Protein AF-A0A660Q724-F1 (afdb_monomer_lite)

pLDDT: mean 81.76, std 18.63, range [44.97, 98.56]

Radius of gyration: 18.93 Å; chains: 1; bounding box: 55×28×43 Å

Foldseek 3Di:
DDDDPDPDDDDPPPDDDDDDVVVVVQVVVCLVVLCDDPNDRNDHSVCSVVVPDDPDDPPDDDPDPDDD

Sequence (68 aa):
MVEPPGTRFRYNTGWGLWMQPRDMARFGQMYLEGGMWKGKQVVPEEWVRISTANHADAYQHYYNGYQW

Structure (mmCIF, N/CA/C/O backbone):
data_AF-A0A660Q724-F1
#
_entry.id   AF-A0A660Q724-F1
#
loop_
_atom_site.group_PDB
_atom_site.id
_atom_site.type_symbol
_atom_site.label_atom_id
_atom_site.label_alt_id
_atom_site.label_comp_id
_atom_site.label_asym_id
_atom_site.label_entity_id
_atom_site.label_seq_id
_atom_site.pdbx_PDB_ins_code
_atom_site.Cartn_x
_atom_site.Cartn_y
_atom_site.Cartn_z
_atom_site.occupancy
_atom_site.B_iso_or_equiv
_atom_site.auth_seq_id
_atom_site.auth_comp_id
_atom_site.auth_asym_id
_atom_site.auth_atom_id
_atom_site.pdbx_PDB_model_num
ATOM 1 N N . MET A 1 1 ? 42.591 11.031 18.956 1.00 44.97 1 MET A N 1
ATOM 2 C CA . MET A 1 1 ? 41.198 11.472 18.741 1.00 44.97 1 MET A CA 1
ATOM 3 C C . MET A 1 1 ? 40.321 10.239 18.846 1.00 44.97 1 MET A C 1
ATOM 5 O O . MET A 1 1 ? 40.557 9.303 18.100 1.00 44.97 1 MET A O 1
ATOM 9 N N . VAL A 1 2 ? 39.443 10.184 19.847 1.00 50.72 2 VAL A N 1
ATOM 10 C CA . VAL A 1 2 ? 38.572 9.031 20.136 1.00 50.72 2 VAL A CA 1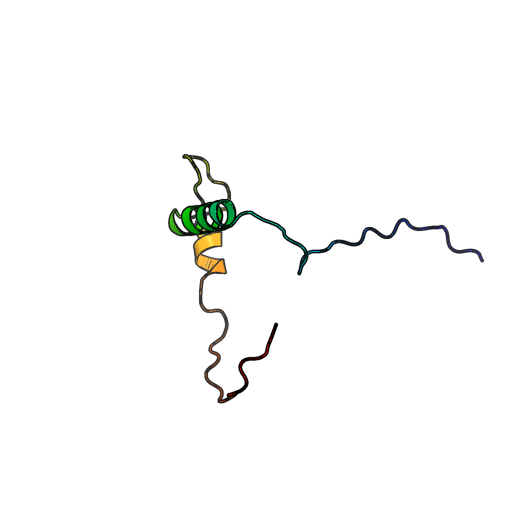
ATOM 11 C C . VAL A 1 2 ? 37.188 9.373 19.590 1.00 50.72 2 VAL A C 1
ATOM 13 O O . VAL A 1 2 ? 36.642 10.410 19.960 1.00 50.72 2 VAL A O 1
ATOM 16 N N . GLU A 1 3 ? 36.651 8.563 18.678 1.00 57.03 3 GLU A N 1
ATOM 17 C CA . GLU A 1 3 ? 35.286 8.748 18.168 1.00 57.03 3 GLU A CA 1
ATOM 18 C C . GLU A 1 3 ? 34.253 8.479 19.283 1.00 57.03 3 GLU A C 1
ATOM 20 O O . GLU A 1 3 ? 34.427 7.532 20.057 1.00 57.03 3 GLU A O 1
ATOM 25 N N . PRO A 1 4 ? 33.179 9.282 19.403 1.00 63.03 4 PRO A N 1
ATOM 26 C CA . PRO A 1 4 ? 32.131 9.036 20.387 1.00 63.03 4 PRO A CA 1
ATOM 27 C C . PRO A 1 4 ? 31.283 7.814 19.979 1.00 63.03 4 PRO A C 1
ATOM 29 O O . PRO A 1 4 ? 31.066 7.593 18.785 1.00 63.03 4 PRO A O 1
ATOM 32 N N . PRO A 1 5 ? 30.756 7.022 20.935 1.00 54.56 5 PRO A N 1
ATOM 33 C CA . PRO A 1 5 ? 29.944 5.850 20.626 1.00 54.56 5 PRO A CA 1
ATOM 34 C C . PRO A 1 5 ? 28.570 6.285 20.097 1.00 54.56 5 PRO A C 1
ATOM 36 O O . PRO A 1 5 ? 27.618 6.482 20.848 1.00 54.56 5 PRO A O 1
ATOM 39 N N . GLY A 1 6 ? 28.470 6.460 18.780 1.00 58.66 6 GLY A N 1
ATOM 40 C CA . GLY A 1 6 ? 27.211 6.711 18.091 1.00 58.66 6 GLY A CA 1
ATOM 41 C C . GLY A 1 6 ? 26.348 5.452 18.089 1.00 58.66 6 GLY A C 1
ATOM 42 O O . GLY A 1 6 ? 26.706 4.436 17.491 1.00 58.66 6 GLY A O 1
ATOM 43 N N . THR A 1 7 ? 25.195 5.508 18.751 1.00 63.19 7 THR A N 1
ATOM 44 C CA . THR A 1 7 ? 24.172 4.460 18.703 1.00 63.19 7 THR A CA 1
ATOM 45 C C . THR A 1 7 ? 23.706 4.274 17.258 1.00 63.19 7 THR A C 1
ATOM 47 O O . THR A 1 7 ? 22.947 5.074 16.714 1.00 63.19 7 THR A O 1
ATOM 50 N N . ARG A 1 8 ? 24.193 3.224 16.596 1.00 65.06 8 ARG A N 1
ATOM 51 C CA . ARG A 1 8 ? 23.851 2.921 15.205 1.00 65.06 8 ARG A CA 1
ATOM 52 C C . ARG A 1 8 ? 22.469 2.262 15.161 1.00 65.06 8 ARG A C 1
ATOM 54 O O . ARG A 1 8 ? 22.362 1.049 15.328 1.00 65.06 8 ARG A O 1
ATOM 61 N N . PHE A 1 9 ? 21.414 3.046 14.938 1.00 66.75 9 PHE A N 1
ATOM 62 C CA . PHE A 1 9 ? 20.0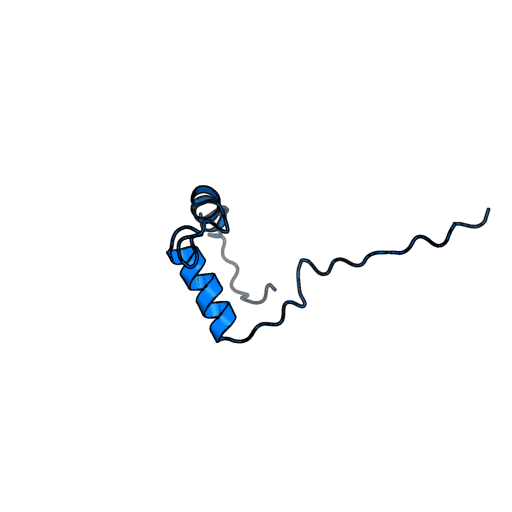89 2.500 14.633 1.00 66.75 9 PHE A CA 1
ATOM 63 C C . PHE A 1 9 ? 20.163 1.729 13.310 1.00 66.75 9 PHE A C 1
ATOM 65 O O . PHE A 1 9 ? 20.410 2.301 12.249 1.00 66.75 9 PHE A O 1
ATOM 72 N N . ARG A 1 10 ? 20.006 0.405 13.376 1.00 66.50 10 ARG A N 1
ATOM 73 C CA . ARG A 1 10 ? 19.841 -0.437 12.189 1.00 66.50 10 ARG A CA 1
ATOM 74 C C . ARG A 1 10 ? 18.356 -0.459 11.845 1.00 66.50 10 ARG A C 1
ATOM 76 O O . ARG A 1 10 ? 17.572 -1.062 12.570 1.00 66.50 10 ARG A O 1
ATOM 83 N N . TYR A 1 11 ? 17.978 0.214 10.764 1.00 68.94 11 TYR A N 1
ATOM 84 C CA . TYR A 1 11 ? 16.630 0.127 10.210 1.00 68.94 11 TYR A CA 1
ATOM 85 C C . TYR A 1 11 ? 16.572 -1.055 9.241 1.00 68.94 11 TYR A C 1
ATOM 87 O O . TYR A 1 11 ? 17.276 -1.068 8.233 1.00 68.94 11 TYR A O 1
ATOM 95 N N . ASN A 1 12 ? 15.742 -2.049 9.544 1.00 70.06 12 ASN A N 1
ATOM 96 C CA . ASN A 1 12 ? 15.473 -3.158 8.632 1.00 70.06 12 ASN A CA 1
ATOM 97 C C . ASN A 1 12 ? 14.271 -2.778 7.755 1.00 70.06 12 ASN A C 1
ATOM 99 O O . ASN A 1 12 ? 13.131 -3.061 8.106 1.00 70.06 12 ASN A O 1
ATOM 103 N N . THR A 1 13 ? 14.516 -2.060 6.654 1.00 78.19 13 THR A N 1
ATOM 104 C CA . THR A 1 13 ? 13.457 -1.578 5.741 1.00 78.19 13 THR A CA 1
ATOM 105 C C . THR A 1 13 ? 13.213 -2.493 4.541 1.00 78.19 13 THR A C 1
ATOM 107 O O . THR A 1 13 ? 12.169 -2.383 3.911 1.00 78.19 13 THR A O 1
ATOM 110 N N . GLY A 1 14 ? 14.148 -3.395 4.226 1.00 81.62 14 GLY A N 1
ATOM 111 C CA . GLY A 1 14 ? 14.034 -4.329 3.096 1.00 81.62 14 GLY A CA 1
ATOM 112 C C . GLY A 1 14 ? 13.676 -5.770 3.473 1.00 81.62 14 GLY A C 1
ATOM 113 O O . GLY A 1 14 ? 13.407 -6.575 2.592 1.00 81.62 14 GLY A O 1
ATOM 114 N N . TRP A 1 15 ? 13.703 -6.129 4.760 1.00 81.50 15 TRP A N 1
ATOM 115 C CA . TRP A 1 15 ? 13.490 -7.504 5.229 1.00 81.50 15 TRP A CA 1
ATOM 116 C C . TRP A 1 15 ? 13.109 -7.537 6.717 1.00 81.50 15 TRP A C 1
ATOM 118 O O . TRP A 1 15 ? 13.258 -6.544 7.425 1.00 81.50 15 TRP A O 1
ATOM 128 N N . GLY A 1 16 ? 12.636 -8.690 7.208 1.00 86.38 16 GLY A N 1
ATOM 129 C CA . GLY A 1 16 ? 12.359 -8.911 8.636 1.00 86.38 16 GLY A CA 1
ATOM 130 C C . GLY A 1 16 ? 10.931 -8.592 9.093 1.00 86.38 16 GLY A C 1
ATOM 131 O O . GLY A 1 16 ? 10.645 -8.689 10.285 1.00 86.38 16 GLY A O 1
ATOM 132 N N . LEU A 1 17 ? 10.025 -8.259 8.169 1.00 88.25 17 LEU A N 1
ATOM 133 C CA . LEU A 1 17 ? 8.598 -8.129 8.458 1.00 88.25 17 LEU A CA 1
ATOM 134 C C . LEU A 1 17 ? 7.979 -9.514 8.713 1.00 88.25 17 LEU A C 1
ATOM 136 O O . LEU A 1 17 ? 7.989 -10.374 7.835 1.00 88.25 17 LEU A O 1
ATOM 140 N N . TRP A 1 18 ? 7.417 -9.711 9.906 1.00 90.94 18 TRP A N 1
ATOM 141 C CA . TRP A 1 18 ? 6.697 -10.927 10.294 1.00 90.94 18 TRP A CA 1
ATOM 142 C C . TRP A 1 18 ? 5.215 -10.622 10.501 1.00 90.94 18 TRP A C 1
ATOM 144 O O . TRP A 1 18 ? 4.866 -9.749 11.291 1.00 90.94 18 TRP A O 1
ATOM 154 N N . MET A 1 19 ? 4.341 -11.347 9.800 1.00 93.31 19 MET A N 1
ATOM 155 C CA . MET A 1 19 ? 2.886 -11.170 9.861 1.00 93.31 19 MET A CA 1
ATOM 156 C C . MET A 1 19 ? 2.174 -12.514 9.704 1.00 93.31 19 MET A C 1
ATOM 158 O O . MET A 1 19 ? 2.672 -13.408 9.017 1.00 93.31 19 MET A O 1
ATOM 162 N N . GLN A 1 20 ? 0.987 -12.659 10.301 1.00 97.38 20 GLN A N 1
ATOM 163 C CA . GLN A 1 20 ? 0.140 -13.814 10.005 1.00 97.38 20 GLN A CA 1
ATOM 164 C C . GLN A 1 20 ? -0.405 -13.707 8.570 1.00 97.38 20 GLN A C 1
ATOM 166 O O . GLN A 1 20 ? -0.661 -12.595 8.099 1.00 97.38 20 GLN A O 1
ATOM 171 N N . PRO A 1 21 ? -0.701 -14.829 7.884 1.00 97.50 21 PRO A N 1
ATOM 172 C CA . PRO A 1 21 ? -1.281 -14.792 6.537 1.00 97.50 21 PRO A CA 1
ATOM 173 C C . PRO A 1 21 ? -2.567 -13.958 6.446 1.00 97.50 21 PRO A C 1
ATOM 175 O O . PRO A 1 21 ? -2.829 -13.292 5.449 1.00 97.50 21 PRO A O 1
ATOM 178 N N . ARG A 1 22 ? -3.364 -13.944 7.521 1.00 97.69 22 ARG A N 1
ATOM 179 C CA . ARG A 1 22 ? -4.587 -13.135 7.603 1.00 97.69 22 ARG A CA 1
ATOM 180 C C . ARG A 1 22 ? -4.288 -11.636 7.599 1.00 97.69 22 ARG A C 1
ATOM 182 O O . ARG A 1 22 ? -5.070 -10.877 7.042 1.00 97.69 22 ARG A O 1
ATOM 189 N N . ASP A 1 23 ? -3.179 -11.209 8.192 1.00 96.88 23 ASP A N 1
ATO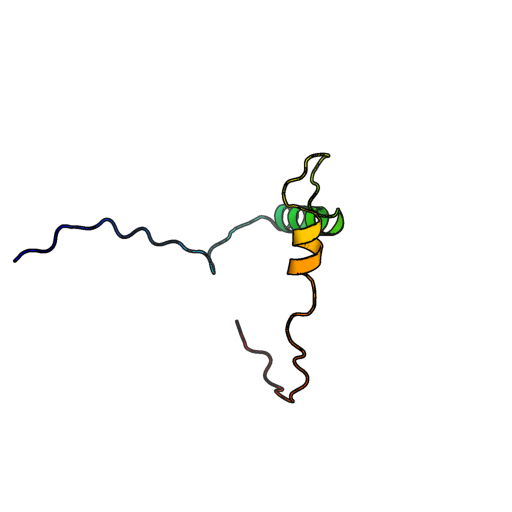M 190 C CA . ASP A 1 23 ? -2.779 -9.801 8.204 1.00 96.88 23 ASP A CA 1
ATOM 191 C C . ASP A 1 23 ? -2.237 -9.368 6.840 1.00 96.88 23 ASP A C 1
ATOM 193 O O . ASP A 1 23 ? -2.592 -8.292 6.363 1.00 96.88 23 ASP A O 1
ATOM 197 N N . MET A 1 24 ? -1.497 -10.246 6.151 1.00 96.31 24 MET A N 1
ATOM 198 C CA . MET A 1 24 ? -1.128 -10.035 4.744 1.00 96.31 24 MET A CA 1
ATOM 199 C C . MET A 1 24 ? -2.367 -9.875 3.854 1.00 96.31 24 MET A C 1
ATOM 201 O O . MET A 1 24 ? -2.422 -8.965 3.029 1.00 96.31 24 MET A O 1
ATOM 205 N N . ALA A 1 25 ? -3.394 -10.704 4.059 1.00 97.06 25 ALA A N 1
ATOM 206 C CA . ALA A 1 25 ? -4.646 -10.589 3.316 1.00 97.06 25 ALA A CA 1
ATOM 207 C C . ALA A 1 25 ? -5.370 -9.259 3.590 1.00 97.06 25 ALA A C 1
ATOM 209 O O . ALA A 1 25 ? -5.895 -8.651 2.663 1.00 97.06 25 ALA A O 1
ATOM 210 N N . ARG A 1 26 ? -5.362 -8.764 4.836 1.00 97.12 26 ARG A N 1
ATOM 211 C CA . ARG A 1 26 ? -5.923 -7.441 5.176 1.00 97.12 26 ARG A CA 1
ATOM 212 C C . ARG A 1 26 ? -5.165 -6.304 4.497 1.00 97.12 26 ARG A C 1
ATOM 214 O O . ARG A 1 26 ? -5.795 -5.367 4.022 1.00 97.12 26 ARG A O 1
ATOM 221 N N . PHE A 1 27 ? -3.836 -6.393 4.434 1.00 96.56 27 PHE A N 1
ATOM 222 C CA . PHE A 1 27 ? -3.013 -5.424 3.710 1.00 96.56 27 PHE A CA 1
ATOM 223 C C . PHE A 1 27 ? -3.367 -5.398 2.218 1.00 96.56 27 PHE A C 1
ATOM 225 O O . PHE A 1 27 ? -3.624 -4.328 1.671 1.00 96.56 27 PHE A O 1
ATOM 232 N N . GLY A 1 28 ? -3.463 -6.572 1.586 1.00 96.50 28 GLY A N 1
ATOM 233 C CA . GLY A 1 28 ? -3.899 -6.689 0.193 1.00 96.50 28 GLY A CA 1
ATOM 234 C C . GLY A 1 28 ? -5.304 -6.125 -0.026 1.00 96.50 28 GLY A C 1
ATOM 235 O O . GLY A 1 28 ? -5.507 -5.334 -0.941 1.00 96.50 28 GLY A O 1
ATOM 236 N N . GLN A 1 29 ? -6.252 -6.452 0.856 1.00 98.25 29 GLN A N 1
ATOM 237 C CA . GLN A 1 29 ? -7.616 -5.925 0.792 1.00 98.25 29 GLN A CA 1
ATOM 238 C C . GLN A 1 29 ? -7.648 -4.396 0.901 1.00 98.25 29 GLN A C 1
ATOM 240 O O . GLN A 1 29 ? -8.340 -3.755 0.122 1.00 98.25 29 GLN A O 1
ATOM 245 N N . MET A 1 30 ? -6.864 -3.797 1.802 1.00 98.25 30 MET A N 1
ATOM 246 C CA . MET A 1 30 ? -6.763 -2.337 1.892 1.00 98.25 30 MET A CA 1
ATOM 247 C C . MET A 1 30 ? -6.208 -1.727 0.594 1.00 98.25 30 MET A C 1
ATOM 249 O O . MET A 1 30 ? -6.699 -0.691 0.155 1.00 98.25 30 MET A O 1
ATOM 253 N N . TYR A 1 31 ? -5.227 -2.362 -0.060 1.00 98.12 31 TYR A N 1
ATOM 254 C CA . TYR A 1 31 ? -4.754 -1.918 -1.379 1.00 98.12 31 TYR A CA 1
ATOM 255 C C . TYR A 1 31 ? -5.853 -2.012 -2.450 1.00 98.12 31 TYR A C 1
ATOM 257 O O . TYR A 1 31 ? -6.007 -1.086 -3.240 1.00 98.12 31 TYR A O 1
ATOM 265 N N . LEU A 1 32 ? -6.653 -3.084 -2.453 1.00 97.50 32 LEU A N 1
ATOM 266 C CA . LEU A 1 32 ? -7.796 -3.232 -3.366 1.00 97.50 32 LEU A CA 1
ATOM 267 C C . LEU A 1 32 ? -8.905 -2.202 -3.099 1.00 97.50 32 LEU A C 1
ATOM 269 O O . LEU A 1 32 ? -9.590 -1.783 -4.026 1.00 97.50 32 LEU A O 1
ATOM 273 N N . GLU A 1 33 ? -9.053 -1.764 -1.850 1.00 98.31 33 GLU A N 1
ATOM 274 C CA . GLU A 1 33 ? -9.987 -0.716 -1.421 1.00 98.31 33 GLU A CA 1
ATOM 275 C C . GLU A 1 33 ? -9.391 0.703 -1.536 1.00 98.31 33 GLU A C 1
ATOM 277 O O . GLU A 1 33 ? -9.800 1.616 -0.819 1.00 98.31 33 GLU A O 1
ATOM 282 N N . GLY A 1 34 ? -8.394 0.919 -2.402 1.00 98.06 34 GLY A N 1
ATOM 283 C CA . GLY A 1 34 ? -7.836 2.257 -2.645 1.00 98.06 34 GLY A CA 1
ATOM 284 C C . GLY A 1 34 ? -7.128 2.863 -1.427 1.00 98.06 34 GLY A C 1
ATOM 285 O O . GLY A 1 34 ? -7.099 4.079 -1.252 1.00 98.06 34 GLY A O 1
ATOM 286 N N . GLY A 1 35 ? -6.573 2.024 -0.550 1.00 98.19 35 GLY A N 1
ATOM 287 C CA . GLY A 1 35 ? -5.855 2.446 0.656 1.00 98.19 35 GLY A CA 1
ATOM 288 C C . GLY A 1 35 ? -6.756 2.693 1.870 1.00 98.19 35 GLY A C 1
ATOM 289 O O . GLY A 1 35 ? -6.279 3.172 2.908 1.00 98.19 35 GLY A O 1
ATOM 290 N N . MET A 1 36 ? -8.043 2.355 1.765 1.00 98.44 36 MET A N 1
ATOM 291 C CA . MET A 1 36 ? -8.994 2.385 2.870 1.00 98.44 36 MET A CA 1
ATOM 292 C C . MET A 1 36 ? -8.949 1.084 3.668 1.00 98.44 36 MET A C 1
ATOM 294 O O . MET A 1 36 ? -8.851 -0.011 3.129 1.00 98.44 36 MET A O 1
ATOM 298 N N . TRP A 1 37 ? -9.058 1.198 4.988 1.00 97.62 37 TRP A N 1
ATOM 299 C CA . TRP A 1 37 ? -9.289 0.056 5.862 1.00 97.62 37 TRP A CA 1
ATOM 300 C C . TRP A 1 37 ? -10.337 0.416 6.900 1.00 97.62 37 TRP A C 1
ATOM 302 O O . TRP A 1 37 ? -10.169 1.378 7.654 1.00 97.62 37 TRP A O 1
ATOM 312 N N . LYS A 1 38 ? -11.423 -0.363 6.958 1.00 97.06 38 LYS A N 1
ATOM 313 C CA . LYS A 1 38 ? -12.528 -0.156 7.914 1.00 97.06 38 LYS A CA 1
ATOM 314 C C . LYS A 1 38 ? -13.042 1.294 7.932 1.00 97.06 38 LYS A C 1
ATOM 316 O O . LYS A 1 38 ? -13.279 1.860 8.996 1.00 97.06 38 LYS A O 1
ATOM 321 N N . GLY A 1 39 ? -13.174 1.906 6.754 1.00 96.81 39 GLY A N 1
ATOM 322 C CA . GLY A 1 39 ? -13.675 3.277 6.607 1.00 96.81 39 GLY A CA 1
ATOM 323 C C 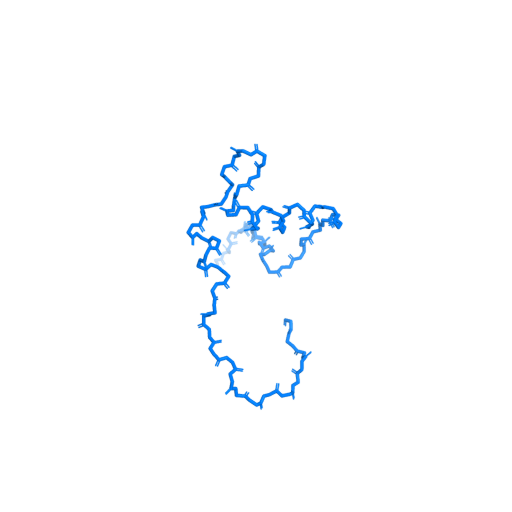. GLY A 1 39 ? -12.669 4.384 6.944 1.00 96.81 39 GLY A C 1
ATOM 324 O O . GLY A 1 39 ? -13.050 5.551 6.952 1.00 96.81 39 GLY A O 1
ATOM 325 N N . LYS A 1 40 ? -11.396 4.056 7.202 1.00 98.12 40 LYS A N 1
ATOM 326 C CA . LYS A 1 40 ? -10.325 5.034 7.425 1.00 98.12 40 LYS A CA 1
ATOM 327 C C . LYS A 1 40 ? -9.294 4.977 6.301 1.00 98.12 40 LYS A C 1
ATOM 329 O O . LYS A 1 40 ? -8.799 3.897 5.989 1.00 98.12 40 LYS A O 1
ATOM 334 N N . GLN A 1 41 ? -8.905 6.139 5.776 1.00 98.19 41 GLN A N 1
ATOM 335 C CA . GLN A 1 41 ? -7.796 6.238 4.825 1.00 98.19 41 GLN A CA 1
ATOM 336 C C . GLN A 1 41 ? -6.484 5.991 5.567 1.00 98.19 41 GLN A C 1
ATOM 338 O O . GLN A 1 41 ? -6.097 6.774 6.438 1.00 98.19 41 GLN A O 1
ATOM 343 N N . VAL A 1 42 ? -5.821 4.880 5.254 1.00 98.25 42 VAL A N 1
ATOM 344 C CA . VAL A 1 42 ? -4.516 4.533 5.836 1.00 98.25 42 VAL A CA 1
ATOM 345 C C . VAL A 1 42 ? -3.394 5.020 4.929 1.00 98.25 42 VAL A C 1
ATOM 347 O O . VAL A 1 42 ? -2.403 5.564 5.411 1.00 98.25 42 VAL A O 1
ATOM 350 N N . VAL A 1 43 ? -3.574 4.867 3.619 1.00 97.56 43 VAL A N 1
ATOM 351 C CA . VAL A 1 43 ? -2.629 5.294 2.583 1.00 97.56 43 VAL A CA 1
ATOM 352 C C . VAL A 1 43 ? -3.416 6.034 1.506 1.00 97.56 43 VAL A C 1
ATOM 354 O O . VAL A 1 43 ? -4.480 5.539 1.170 1.00 97.56 43 VAL A O 1
ATOM 357 N N . PRO A 1 44 ? -2.970 7.179 0.959 1.00 98.56 44 PRO A N 1
ATOM 358 C CA . PRO A 1 44 ? -3.724 7.895 -0.073 1.00 98.56 44 PRO A CA 1
ATOM 359 C C . PRO A 1 44 ? -4.042 7.017 -1.292 1.00 98.56 44 PRO A C 1
ATOM 361 O O . PRO A 1 44 ? -3.179 6.270 -1.752 1.00 98.56 44 PRO A O 1
ATOM 364 N N . GLU A 1 45 ? -5.241 7.155 -1.856 1.00 98.19 45 GLU A N 1
ATOM 365 C CA . GLU A 1 45 ? -5.657 6.407 -3.054 1.00 98.19 45 GLU A CA 1
ATOM 366 C C . GLU A 1 45 ? -4.687 6.611 -4.227 1.00 98.19 45 GLU A C 1
ATOM 368 O O . GLU A 1 45 ? -4.267 5.660 -4.885 1.00 98.19 45 GLU A O 1
ATOM 373 N N . GLU A 1 46 ? -4.222 7.847 -4.419 1.00 98.00 46 GLU A N 1
ATOM 374 C CA . GLU A 1 46 ? -3.237 8.175 -5.450 1.00 98.00 46 GLU A CA 1
ATOM 375 C C . GLU A 1 46 ? -1.911 7.426 -5.256 1.00 98.00 46 GLU A C 1
ATOM 377 O O . GLU A 1 46 ? -1.274 7.010 -6.223 1.00 98.00 46 GLU A O 1
ATOM 382 N N . TRP A 1 47 ? -1.506 7.177 -4.008 1.00 97.88 47 TRP A N 1
ATOM 383 C CA . TRP A 1 47 ? -0.316 6.378 -3.736 1.00 97.88 47 TRP A CA 1
ATOM 384 C C . TRP A 1 47 ? -0.525 4.910 -4.101 1.00 97.88 47 TRP A C 1
ATOM 386 O O . TRP A 1 47 ? 0.381 4.287 -4.650 1.00 97.88 47 TRP A O 1
ATOM 396 N N . VAL A 1 48 ? -1.707 4.343 -3.844 1.00 97.81 48 VAL A N 1
ATOM 397 C CA . VAL A 1 48 ? -2.037 2.979 -4.292 1.00 97.81 48 VAL A CA 1
ATOM 398 C C . VAL A 1 48 ? -1.932 2.887 -5.814 1.00 97.81 48 VAL A C 1
ATOM 400 O O . VAL A 1 48 ? -1.268 1.985 -6.329 1.00 97.81 48 VAL A O 1
ATOM 403 N N . ARG A 1 49 ? -2.493 3.867 -6.531 1.00 96.94 49 ARG A N 1
ATOM 404 C CA . ARG A 1 49 ? -2.435 3.937 -7.995 1.00 96.94 49 ARG A CA 1
ATOM 405 C C . ARG A 1 49 ? -1.002 4.040 -8.514 1.00 96.94 49 ARG A C 1
ATOM 407 O O . ARG A 1 49 ? -0.619 3.283 -9.400 1.00 96.94 49 ARG A O 1
ATOM 414 N N . ILE A 1 50 ? -0.200 4.955 -7.967 1.00 97.12 50 ILE A N 1
ATOM 415 C CA . ILE A 1 50 ? 1.192 5.137 -8.393 1.00 97.12 50 ILE A CA 1
ATOM 416 C C . ILE A 1 50 ? 2.022 3.906 -8.027 1.00 97.12 50 ILE A C 1
ATOM 418 O O . ILE A 1 50 ? 2.721 3.387 -8.881 1.00 97.12 50 ILE A O 1
ATOM 422 N N . SER A 1 51 ? 1.943 3.393 -6.799 1.00 95.44 51 SER A N 1
ATOM 423 C CA . SER A 1 51 ? 2.799 2.285 -6.331 1.00 95.44 51 SER A CA 1
ATOM 424 C C . SER A 1 51 ? 2.553 0.948 -7.035 1.00 95.44 51 SER A C 1
ATOM 426 O O . SER A 1 51 ? 3.423 0.082 -7.002 1.00 95.44 51 SER A O 1
ATOM 428 N N . THR A 1 52 ? 1.397 0.785 -7.680 1.00 94.44 52 THR A N 1
ATOM 429 C CA . THR A 1 52 ? 1.036 -0.423 -8.440 1.00 94.44 52 THR A CA 1
ATOM 430 C C . THR A 1 52 ? 1.109 -0.234 -9.955 1.00 94.44 52 THR A C 1
ATOM 432 O O . THR A 1 52 ? 0.919 -1.194 -10.702 1.00 94.44 52 THR A O 1
ATOM 435 N N . ALA A 1 53 ? 1.405 0.980 -10.427 1.00 93.62 53 ALA A N 1
ATOM 436 C CA . ALA A 1 53 ? 1.645 1.229 -11.838 1.00 93.62 53 ALA A CA 1
ATOM 437 C C . ALA A 1 53 ? 2.925 0.523 -12.309 1.00 93.62 53 ALA A C 1
ATOM 439 O O . ALA A 1 53 ? 3.874 0.327 -11.549 1.00 93.62 53 ALA A O 1
ATOM 440 N N . ASN A 1 54 ? 2.966 0.169 -13.592 1.00 91.00 54 ASN A N 1
ATOM 441 C CA . ASN A 1 54 ? 4.207 -0.263 -14.215 1.00 91.00 54 ASN A CA 1
ATOM 442 C C . ASN A 1 54 ? 5.158 0.946 -14.324 1.00 91.00 54 ASN A C 1
ATOM 444 O O . ASN A 1 54 ? 4.823 1.932 -14.978 1.00 91.00 54 ASN A O 1
ATOM 448 N N . HIS A 1 55 ? 6.326 0.862 -13.683 1.00 85.69 55 HIS A N 1
ATOM 449 C CA . HIS A 1 55 ? 7.365 1.904 -13.721 1.00 85.69 55 HIS A CA 1
ATOM 450 C C . HIS A 1 55 ? 8.553 1.547 -14.619 1.00 85.69 55 HIS A C 1
ATOM 452 O O . HIS A 1 55 ? 9.426 2.386 -14.831 1.00 85.69 55 HIS A O 1
ATOM 458 N N . ALA A 1 56 ? 8.612 0.318 -15.135 1.00 82.94 56 ALA A N 1
ATOM 459 C CA . ALA A 1 56 ? 9.678 -0.138 -16.015 1.00 82.94 56 ALA A CA 1
ATOM 460 C C . ALA A 1 56 ? 9.189 -1.280 -16.916 1.00 82.94 56 ALA A C 1
ATOM 462 O O . ALA A 1 56 ? 8.841 -2.359 -16.438 1.00 82.94 56 ALA A O 1
ATOM 463 N N . ASP A 1 57 ? 9.242 -1.079 -18.234 1.00 71.19 57 ASP A N 1
ATOM 464 C CA . ASP A 1 57 ? 8.997 -2.149 -19.200 1.00 71.19 57 ASP A CA 1
ATOM 465 C C . ASP A 1 57 ? 10.175 -3.128 -19.224 1.00 71.19 57 ASP A C 1
ATOM 467 O O . ASP A 1 57 ? 11.148 -2.974 -19.962 1.00 71.19 57 ASP A O 1
ATOM 471 N N . ALA A 1 58 ? 10.079 -4.176 -18.411 1.00 62.62 58 ALA A N 1
ATOM 472 C CA . ALA A 1 58 ? 11.032 -5.278 -18.392 1.00 62.62 58 ALA A CA 1
ATOM 473 C C . ALA A 1 58 ? 10.800 -6.259 -19.563 1.00 62.62 58 ALA A C 1
ATOM 475 O O . ALA A 1 58 ? 10.670 -7.462 -19.363 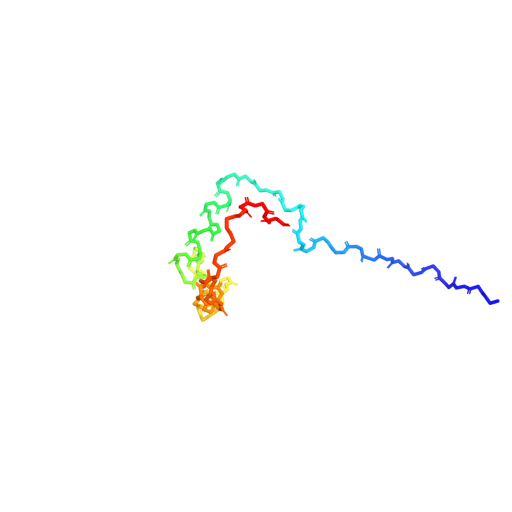1.00 62.62 58 ALA A O 1
ATOM 476 N N . TYR A 1 59 ? 10.762 -5.768 -20.806 1.00 57.56 59 TYR A N 1
ATOM 477 C CA . TYR A 1 59 ? 10.834 -6.613 -22.008 1.00 57.56 59 TYR A CA 1
ATOM 478 C C . TYR A 1 59 ? 12.260 -6.643 -22.562 1.00 57.56 59 TYR A C 1
ATOM 480 O O . TYR A 1 59 ? 12.546 -6.152 -23.650 1.00 57.56 59 TYR A O 1
ATOM 488 N N . GLN A 1 60 ? 13.175 -7.251 -21.811 1.00 53.44 60 GLN A N 1
ATOM 489 C CA . GLN A 1 60 ? 14.505 -7.626 -22.297 1.00 53.44 60 GLN A CA 1
ATOM 490 C C . GLN A 1 60 ? 14.856 -8.994 -21.691 1.00 53.44 60 GLN A C 1
ATOM 492 O O . GLN A 1 60 ? 15.399 -9.067 -20.600 1.00 53.44 60 GLN A O 1
ATOM 497 N N . HIS A 1 61 ? 14.448 -10.074 -22.366 1.00 54.16 61 HIS A N 1
ATOM 498 C CA . HIS A 1 61 ? 15.105 -11.391 -22.430 1.00 54.16 61 HIS A CA 1
ATOM 499 C C . HIS A 1 61 ? 16.115 -11.776 -21.320 1.00 54.16 61 HIS A C 1
ATOM 501 O O . HIS A 1 61 ? 17.261 -12.103 -21.615 1.00 54.16 61 HIS A O 1
ATOM 507 N N . TYR A 1 62 ? 15.691 -11.862 -20.060 1.00 53.81 62 TYR A N 1
ATOM 508 C CA . TYR A 1 62 ? 16.465 -12.559 -19.032 1.00 53.81 62 TYR A CA 1
ATOM 509 C C . TYR A 1 62 ? 15.581 -13.588 -18.337 1.00 53.81 62 TYR A C 1
ATOM 511 O O . TYR A 1 62 ? 15.001 -13.363 -17.279 1.00 53.81 62 TYR A O 1
ATOM 519 N N . TYR A 1 63 ? 15.501 -14.761 -18.967 1.00 50.84 63 TYR A N 1
ATOM 520 C CA . TYR A 1 63 ? 15.250 -16.005 -18.253 1.00 50.84 63 TYR A CA 1
ATOM 521 C C . TYR A 1 63 ? 16.377 -16.178 -17.241 1.00 50.84 63 TYR A C 1
ATOM 523 O O . TYR A 1 63 ? 17.462 -16.595 -17.620 1.00 50.84 63 TYR A O 1
ATOM 531 N N . ASN A 1 64 ? 16.133 -15.771 -15.998 1.00 52.09 64 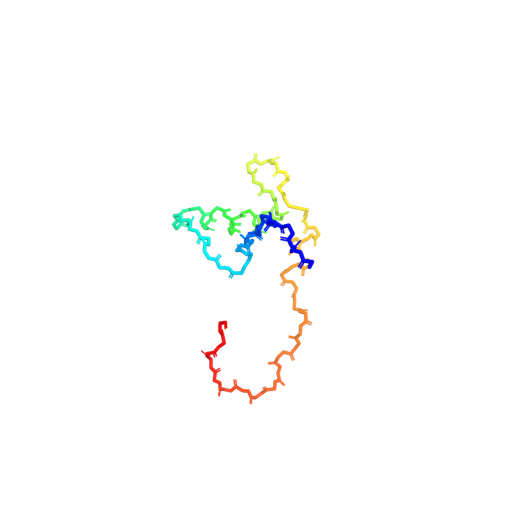ASN A N 1
ATOM 532 C CA . ASN A 1 64 ? 16.685 -16.341 -14.769 1.00 52.09 64 ASN A CA 1
ATOM 533 C C . ASN A 1 64 ? 15.938 -15.689 -13.599 1.00 52.09 64 ASN A C 1
ATOM 535 O O . ASN A 1 64 ? 16.319 -14.639 -13.089 1.00 52.09 64 ASN A O 1
ATOM 539 N N . GLY A 1 65 ? 14.823 -16.318 -13.217 1.00 50.75 65 GLY A N 1
ATOM 540 C CA . GLY A 1 65 ? 13.905 -15.894 -12.157 1.00 50.75 65 GLY A CA 1
ATOM 541 C C . GLY A 1 65 ? 14.446 -16.117 -10.747 1.00 50.75 65 GLY A C 1
ATOM 542 O O . GLY A 1 65 ? 13.788 -16.747 -9.927 1.00 50.75 65 GLY A O 1
ATOM 543 N N . TYR A 1 66 ? 15.636 -15.596 -10.466 1.00 53.34 66 TYR A N 1
ATOM 544 C CA . TYR A 1 66 ? 16.164 -15.487 -9.112 1.00 53.34 66 TYR A CA 1
ATOM 545 C C . TYR A 1 66 ? 16.739 -14.093 -8.919 1.00 53.34 66 TYR A C 1
ATOM 547 O O . TYR A 1 66 ? 17.950 -13.888 -8.942 1.00 53.34 66 TYR A O 1
ATOM 555 N N . GLN A 1 67 ? 15.845 -13.129 -8.744 1.00 52.38 67 GLN A N 1
ATOM 556 C CA . GLN A 1 67 ? 16.187 -11.885 -8.073 1.00 52.38 67 GLN A CA 1
ATOM 557 C C . GLN A 1 67 ? 15.240 -11.732 -6.884 1.00 52.38 67 GLN A C 1
ATOM 559 O O . GLN A 1 67 ? 14.020 -11.717 -7.052 1.00 52.38 67 GLN A O 1
ATOM 564 N N . TRP A 1 68 ? 15.841 -11.722 -5.696 1.00 48.66 68 TRP A N 1
ATOM 565 C CA . TRP A 1 68 ? 15.312 -11.204 -4.439 1.00 48.66 68 TRP A CA 1
ATOM 566 C C . TRP A 1 68 ? 16.242 -10.081 -3.984 1.00 48.66 68 TRP A C 1
ATOM 568 O O . TRP A 1 68 ? 17.450 -10.163 -4.311 1.00 48.66 68 TRP A O 1
#

Secondary structure (DSSP, 8-state):
-PPP---------SS-----HHHHHHHHHHHHTTTEETTEESS-HHHHHHHHS--S---S--------